Protein AF-A0A060CIC0-F1 (afdb_monomer)

Radius of gyration: 11.7 Å; Cα contacts (8 Å, |Δi|>4): 87; chains: 1; bounding box: 25×17×36 Å

pLDDT: mean 72.48, std 15.41, range [39.59, 92.75]

Structure (mmCIF, N/CA/C/O backbone):
data_AF-A0A060CIC0-F1
#
_entry.id   AF-A0A060CIC0-F1
#
loop_
_atom_site.group_PDB
_atom_site.id
_atom_site.type_symbol
_atom_site.label_atom_id
_atom_site.label_alt_id
_atom_site.label_comp_id
_atom_site.label_asym_id
_atom_site.label_entity_id
_atom_site.label_seq_id
_atom_site.pdbx_PDB_ins_code
_atom_site.Cartn_x
_atom_site.Cartn_y
_atom_site.Cartn_z
_atom_site.occupancy
_atom_site.B_iso_or_equiv
_atom_site.auth_seq_id
_atom_site.auth_comp_id
_atom_site.auth_asym_id
_atom_site.auth_atom_id
_atom_site.pdbx_PDB_model_num
ATOM 1 N N . MET A 1 1 ? -3.466 7.065 -8.511 1.00 50.62 1 MET A N 1
ATOM 2 C CA . MET A 1 1 ? -2.797 6.458 -7.340 1.00 50.62 1 MET A CA 1
ATOM 3 C C . MET A 1 1 ? -2.917 4.948 -7.485 1.00 50.62 1 MET A C 1
ATOM 5 O O . MET A 1 1 ? -3.639 4.319 -6.729 1.00 50.62 1 MET A O 1
ATOM 9 N N . TYR A 1 2 ? -2.342 4.395 -8.555 1.00 50.56 2 TYR A N 1
ATOM 10 C CA . TYR A 1 2 ? -2.809 3.115 -9.105 1.00 50.56 2 TYR A CA 1
ATOM 11 C C . TYR A 1 2 ? -1.684 2.169 -9.554 1.00 50.56 2 TYR A C 1
ATOM 13 O O . TYR A 1 2 ? -1.973 1.092 -10.056 1.00 50.56 2 TYR A O 1
ATOM 21 N N . ASP A 1 3 ? -0.418 2.515 -9.297 1.00 57.81 3 ASP A N 1
ATOM 22 C CA . ASP A 1 3 ? 0.711 1.815 -9.927 1.00 57.81 3 ASP A CA 1
ATOM 23 C C . ASP A 1 3 ? 1.564 0.991 -8.945 1.00 57.81 3 ASP A C 1
ATOM 25 O O . ASP A 1 3 ? 2.704 0.668 -9.230 1.00 57.81 3 ASP A O 1
ATOM 29 N N . GLY A 1 4 ? 1.075 0.641 -7.750 1.00 60.12 4 GLY A N 1
ATOM 30 C CA . GLY A 1 4 ? 1.869 -0.219 -6.851 1.00 60.12 4 GLY A CA 1
ATOM 31 C C . GLY A 1 4 ? 3.053 0.471 -6.142 1.00 60.12 4 GLY A C 1
ATOM 32 O O . GLY A 1 4 ? 3.968 -0.204 -5.675 1.00 60.12 4 GLY A O 1
ATOM 33 N N . TYR A 1 5 ? 3.060 1.806 -6.039 1.00 70.75 5 TYR A N 1
ATOM 34 C CA . TYR A 1 5 ? 4.163 2.554 -5.422 1.00 70.75 5 TYR A CA 1
ATOM 35 C C . TYR A 1 5 ? 4.330 2.303 -3.916 1.00 70.75 5 TYR A C 1
ATOM 37 O O . TYR A 1 5 ? 3.361 2.253 -3.154 1.00 70.75 5 TYR A O 1
ATOM 45 N N . GLN A 1 6 ? 5.583 2.320 -3.451 1.00 76.00 6 GLN A N 1
ATOM 46 C CA . GLN A 1 6 ? 5.958 2.238 -2.031 1.00 76.00 6 GLN A CA 1
ATOM 47 C C . GLN A 1 6 ? 5.345 3.360 -1.160 1.00 76.00 6 GLN A C 1
ATOM 49 O O . GLN A 1 6 ? 5.231 3.229 0.064 1.00 76.00 6 GLN A O 1
ATOM 54 N N 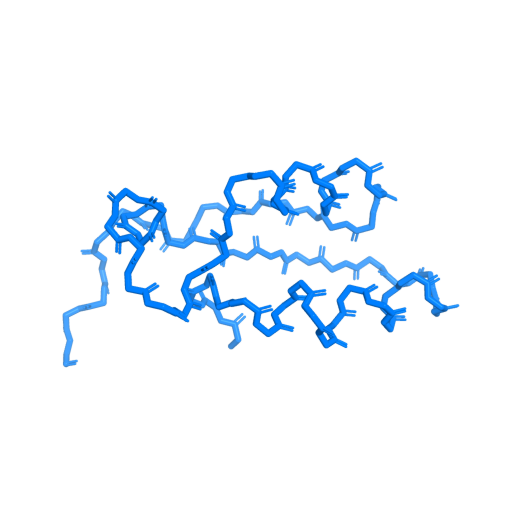. SER A 1 7 ? 4.918 4.474 -1.763 1.00 78.25 7 SER A N 1
ATOM 55 C CA . SER A 1 7 ? 4.221 5.568 -1.072 1.00 78.25 7 SER A CA 1
ATOM 56 C C . SER A 1 7 ? 2.882 5.135 -0.465 1.00 78.25 7 SER A C 1
ATOM 58 O O . SER A 1 7 ? 2.502 5.649 0.587 1.00 78.25 7 SER A O 1
ATOM 60 N N . MET A 1 8 ? 2.204 4.143 -1.046 1.00 82.44 8 MET A N 1
ATOM 61 C CA . MET A 1 8 ? 0.979 3.577 -0.470 1.00 82.44 8 MET A CA 1
ATOM 62 C C . MET A 1 8 ? 1.238 2.967 0.903 1.00 82.44 8 MET A C 1
ATOM 64 O O . MET A 1 8 ? 0.524 3.247 1.863 1.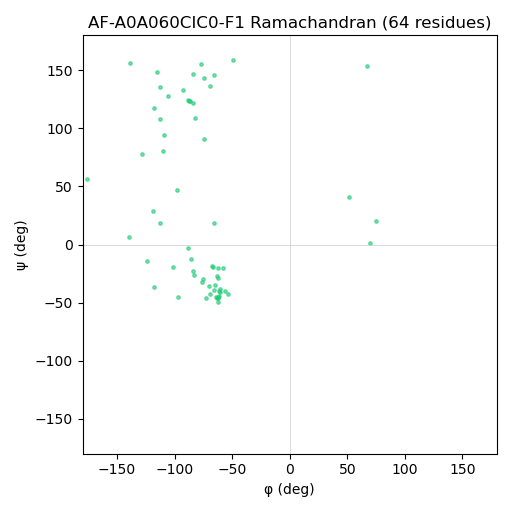00 82.44 8 MET A O 1
ATOM 68 N N . TYR A 1 9 ? 2.331 2.224 1.030 1.00 83.19 9 TYR A N 1
ATOM 69 C CA . TYR A 1 9 ? 2.726 1.646 2.304 1.00 83.19 9 TYR A CA 1
ATOM 70 C C . TYR A 1 9 ? 3.271 2.701 3.280 1.00 83.19 9 TYR A C 1
ATOM 72 O O . TYR A 1 9 ? 2.889 2.742 4.444 1.00 83.19 9 TYR A O 1
ATOM 80 N N . THR A 1 10 ? 4.161 3.585 2.820 1.00 85.25 10 THR A N 1
ATOM 81 C CA . THR A 1 10 ? 4.904 4.493 3.719 1.00 85.25 10 THR A CA 1
ATOM 82 C C . THR A 1 10 ? 4.159 5.770 4.102 1.00 85.25 10 THR A C 1
ATOM 84 O O . THR A 1 10 ? 4.501 6.387 5.110 1.00 85.25 10 THR A O 1
ATOM 87 N N . LYS A 1 11 ? 3.175 6.206 3.308 1.00 86.62 11 LYS A N 1
ATOM 88 C CA . LYS A 1 11 ? 2.449 7.469 3.525 1.00 86.62 11 LYS A CA 1
ATOM 89 C C . LYS A 1 11 ? 0.962 7.264 3.776 1.00 86.62 11 LYS A C 1
ATOM 91 O O . LYS A 1 11 ? 0.391 7.991 4.578 1.00 86.62 11 LYS A O 1
ATOM 96 N N . VAL A 1 12 ? 0.338 6.294 3.110 1.00 86.50 12 VAL A N 1
ATOM 97 C CA . VAL A 1 12 ? -1.130 6.178 3.074 1.00 86.50 12 VAL A CA 1
ATOM 98 C C . VAL A 1 12 ? -1.633 5.187 4.110 1.00 86.50 12 VAL A C 1
ATOM 100 O O . VAL A 1 12 ? -2.545 5.521 4.861 1.00 86.50 12 VAL A O 1
ATOM 103 N N . LEU A 1 13 ? -1.000 4.017 4.228 1.00 86.56 13 LEU A N 1
ATOM 104 C CA . LEU A 1 13 ? -1.365 3.019 5.235 1.00 86.56 13 LEU A CA 1
ATOM 105 C C . LEU A 1 13 ? -1.399 3.578 6.675 1.00 86.56 13 LEU A C 1
ATOM 107 O O . LEU A 1 13 ? -2.363 3.272 7.377 1.00 86.56 13 LEU A O 1
ATOM 111 N N . PRO A 1 14 ? -0.444 4.416 7.138 1.00 91.06 14 PRO A N 1
ATOM 112 C CA . PRO A 1 14 ? -0.525 5.005 8.477 1.00 91.06 14 PRO A CA 1
ATOM 113 C C . PRO A 1 14 ? -1.773 5.873 8.676 1.00 91.06 14 PRO A C 1
ATOM 115 O O . PRO A 1 14 ? -2.400 5.809 9.727 1.00 91.06 14 PRO A O 1
ATOM 118 N N . LEU A 1 15 ? -2.173 6.634 7.652 1.00 91.06 15 LEU A N 1
ATOM 119 C CA . LEU A 1 15 ? -3.372 7.472 7.704 1.00 91.06 15 LEU A CA 1
ATOM 120 C C . LEU A 1 15 ? -4.643 6.617 7.737 1.00 91.06 15 LEU A C 1
ATOM 122 O O . LEU A 1 15 ? -5.541 6.882 8.529 1.00 91.06 15 LEU A O 1
ATOM 126 N N . LEU A 1 16 ? -4.713 5.559 6.926 1.00 90.12 16 LEU A N 1
ATOM 127 C CA . LEU A 1 16 ? -5.853 4.639 6.947 1.00 90.12 16 LEU A CA 1
ATOM 128 C C . LEU A 1 16 ? -6.000 3.953 8.309 1.00 90.12 16 LEU A C 1
ATOM 130 O O . LEU A 1 16 ? -7.120 3.831 8.798 1.00 90.12 16 LEU A O 1
ATOM 134 N N . LYS A 1 17 ? -4.884 3.555 8.938 1.00 87.75 17 LYS A N 1
ATOM 135 C CA . LYS A 1 17 ? -4.871 2.983 10.294 1.00 87.75 17 LYS A CA 1
ATOM 136 C C . LYS A 1 17 ? -5.381 3.990 11.335 1.00 87.75 17 LYS A C 1
ATOM 138 O O . LYS A 1 17 ? -6.235 3.625 12.139 1.00 87.75 17 LYS A O 1
ATOM 143 N N . GLU A 1 18 ? -4.913 5.239 11.284 1.00 92.75 18 GLU A N 1
ATOM 144 C CA . GLU A 1 18 ? -5.308 6.303 12.223 1.00 92.75 18 GLU A CA 1
ATOM 145 C C . GLU A 1 18 ? -6.807 6.621 12.137 1.00 92.75 18 GLU A C 1
ATOM 147 O O . GLU A 1 18 ? -7.516 6.621 13.141 1.00 92.75 18 GLU A O 1
ATOM 152 N N . TYR A 1 19 ? -7.315 6.826 10.921 1.00 92.00 19 TYR A N 1
ATOM 153 C CA . TYR A 1 19 ? -8.713 7.202 10.697 1.00 92.00 19 TYR A CA 1
ATOM 154 C C . TYR A 1 19 ? -9.663 6.003 10.559 1.00 92.00 19 TYR A C 1
ATOM 156 O O . TYR A 1 19 ? -10.872 6.189 10.445 1.00 92.00 19 TYR A O 1
ATOM 164 N N . ARG A 1 20 ? -9.137 4.770 10.586 1.00 88.31 20 ARG A N 1
ATOM 165 C CA . ARG A 1 20 ? -9.872 3.510 10.356 1.00 88.31 20 ARG A CA 1
ATOM 166 C C . ARG A 1 20 ? -10.688 3.513 9.063 1.00 88.31 20 ARG A C 1
ATOM 168 O O . ARG A 1 20 ? -11.820 3.031 9.025 1.00 88.31 20 ARG A O 1
ATOM 175 N N . TYR A 1 21 ? -10.117 4.070 8.003 1.00 88.00 21 TYR A N 1
ATOM 176 C CA . TYR A 1 21 ? -10.788 4.152 6.711 1.00 88.00 21 TYR A CA 1
ATOM 177 C C . TYR A 1 21 ? -10.443 2.959 5.820 1.00 88.00 21 TYR A C 1
ATOM 179 O O . TYR A 1 21 ? -9.262 2.628 5.686 1.00 88.00 21 TYR A O 1
ATOM 187 N N . PRO A 1 22 ? -11.449 2.325 5.188 1.00 87.25 22 PRO A N 1
ATOM 188 C CA . PRO A 1 22 ? -11.198 1.294 4.201 1.00 87.25 22 PRO A CA 1
ATOM 189 C C . PRO A 1 22 ? -10.699 1.919 2.894 1.00 87.25 22 PRO A C 1
ATOM 191 O O . PRO A 1 22 ? -11.169 2.979 2.473 1.00 87.25 22 PRO A O 1
ATOM 194 N N . ALA A 1 23 ? -9.775 1.240 2.223 1.00 86.00 23 ALA A N 1
ATOM 195 C CA . ALA A 1 23 ? -9.297 1.612 0.898 1.00 86.00 23 ALA A CA 1
ATOM 196 C C . ALA A 1 23 ? -9.122 0.381 0.002 1.00 86.00 23 ALA A C 1
ATOM 198 O O . ALA A 1 23 ? -8.908 -0.738 0.468 1.00 86.00 23 ALA A O 1
ATOM 199 N N . MET A 1 24 ? -9.172 0.604 -1.309 1.00 81.50 24 MET A N 1
ATOM 200 C CA . MET A 1 24 ? -8.808 -0.394 -2.309 1.00 81.50 24 MET A CA 1
ATOM 201 C C . MET A 1 24 ? -7.459 -0.012 -2.907 1.00 81.50 24 MET A C 1
ATOM 203 O O . MET A 1 24 ? -7.280 1.120 -3.360 1.00 81.50 24 MET A O 1
ATOM 207 N N . PHE A 1 25 ? -6.516 -0.949 -2.912 1.00 80.00 25 PHE A N 1
ATOM 208 C CA . PHE A 1 25 ? -5.209 -0.759 -3.519 1.00 80.00 25 PHE A CA 1
ATOM 209 C C . PHE A 1 25 ? -5.069 -1.668 -4.733 1.00 80.00 25 PHE A C 1
ATOM 211 O O . PHE A 1 25 ? -4.953 -2.886 -4.602 1.00 80.00 25 PHE A O 1
ATOM 218 N N . ALA A 1 26 ? -5.109 -1.066 -5.921 1.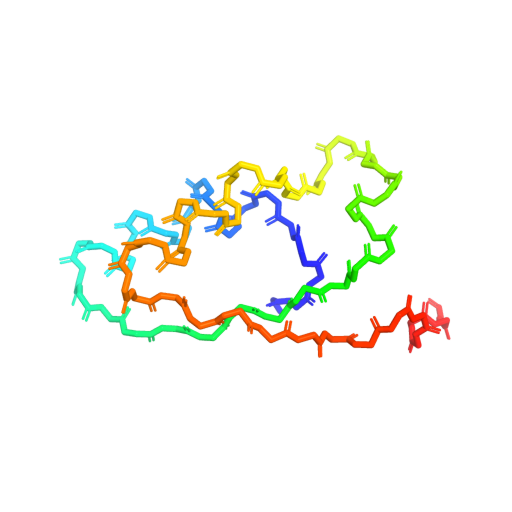00 76.19 26 ALA A N 1
ATOM 219 C CA . ALA A 1 26 ? -4.914 -1.800 -7.158 1.00 76.19 26 ALA A CA 1
ATOM 220 C C . ALA A 1 26 ? -3.414 -1.857 -7.491 1.00 76.19 26 ALA A C 1
ATOM 222 O O . ALA A 1 26 ? -2.757 -0.817 -7.565 1.00 76.19 26 ALA A O 1
ATOM 223 N N . ILE A 1 27 ? -2.873 -3.065 -7.646 1.00 67.19 27 ILE A N 1
ATOM 224 C CA . ILE A 1 27 ? -1.448 -3.304 -7.899 1.00 67.19 27 ILE A CA 1
ATOM 225 C C . ILE A 1 27 ? -1.275 -3.866 -9.310 1.00 67.19 27 ILE A C 1
ATOM 227 O O . ILE A 1 27 ? -2.004 -4.773 -9.723 1.00 67.19 27 ILE A O 1
ATOM 231 N N . ILE A 1 28 ? -0.288 -3.343 -10.037 1.00 64.75 28 ILE A N 1
ATOM 232 C CA . ILE A 1 28 ? 0.197 -3.910 -11.296 1.00 64.75 28 ILE A CA 1
ATOM 233 C C . ILE A 1 28 ? 1.177 -5.028 -10.932 1.00 64.75 28 ILE A C 1
ATOM 235 O O . ILE A 1 28 ? 2.267 -4.772 -10.423 1.00 64.75 28 ILE A O 1
ATOM 239 N N . THR A 1 29 ? 0.789 -6.285 -11.148 1.00 61.84 29 THR A N 1
ATOM 240 C CA . THR A 1 29 ? 1.573 -7.443 -10.682 1.00 61.84 29 THR A CA 1
ATOM 241 C C . THR A 1 29 ? 2.954 -7.535 -11.333 1.00 61.84 29 THR A C 1
ATOM 243 O O . THR A 1 29 ? 3.876 -8.026 -10.695 1.00 61.84 29 THR A O 1
ATOM 246 N N . SER A 1 30 ? 3.138 -7.007 -12.550 1.00 55.81 30 SER A N 1
ATOM 247 C CA . SER A 1 30 ? 4.437 -7.017 -13.242 1.00 55.81 30 SER A CA 1
ATOM 248 C C . SER A 1 30 ? 5.509 -6.138 -12.582 1.00 55.81 30 SER A C 1
ATOM 250 O O . SER A 1 30 ? 6.691 -6.365 -12.811 1.00 55.81 30 SER A O 1
ATOM 252 N N . TRP A 1 31 ? 5.137 -5.185 -11.719 1.00 58.09 31 TRP A N 1
ATOM 253 C CA . TRP A 1 31 ? 6.097 -4.359 -10.965 1.00 58.09 31 TRP A CA 1
ATOM 254 C C . TRP A 1 31 ? 6.562 -5.020 -9.663 1.00 58.09 31 TRP A C 1
ATOM 256 O O . TRP A 1 31 ? 7.516 -4.561 -9.039 1.00 58.09 31 TRP A O 1
ATOM 266 N N . ILE A 1 32 ? 5.889 -6.096 -9.244 1.00 58.69 32 ILE A N 1
ATOM 267 C CA . ILE A 1 32 ? 6.323 -6.925 -8.115 1.00 58.69 32 ILE A CA 1
ATOM 268 C C . ILE A 1 32 ? 7.490 -7.828 -8.550 1.00 58.69 32 ILE A C 1
ATOM 270 O O . ILE A 1 32 ? 8.375 -8.102 -7.741 1.00 58.69 32 ILE A O 1
ATOM 274 N N . ASP A 1 33 ? 7.502 -8.254 -9.819 1.00 56.12 33 ASP A N 1
ATOM 275 C CA . ASP A 1 33 ? 8.497 -9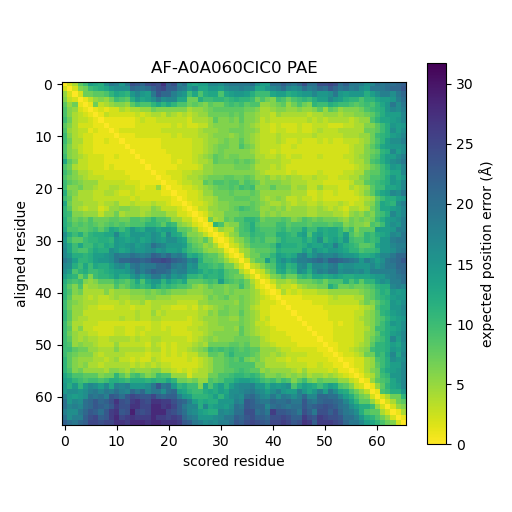.182 -10.370 1.00 56.12 33 ASP A CA 1
ATOM 276 C C . ASP A 1 33 ? 9.810 -8.493 -10.802 1.00 56.12 33 ASP A C 1
A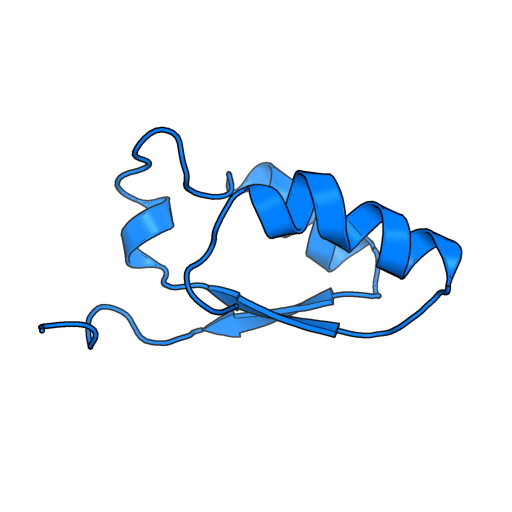TOM 278 O O . ASP A 1 33 ? 10.862 -9.130 -10.761 1.00 56.12 33 ASP A O 1
ATOM 282 N N . ASP A 1 34 ? 9.779 -7.197 -11.149 1.00 57.69 34 ASP A N 1
ATOM 283 C CA . ASP A 1 34 ? 10.974 -6.373 -11.413 1.00 57.69 34 ASP A CA 1
ATOM 284 C C . ASP A 1 34 ? 10.929 -5.066 -10.596 1.00 57.69 34 ASP A C 1
ATOM 286 O O . ASP A 1 34 ? 10.537 -4.001 -11.095 1.00 57.69 34 ASP A O 1
ATOM 290 N N . PRO A 1 35 ? 11.253 -5.134 -9.292 1.00 53.84 35 PRO A N 1
ATOM 291 C CA . PRO A 1 35 ? 11.192 -3.984 -8.419 1.00 53.84 35 PRO A CA 1
ATOM 292 C C . PRO A 1 35 ? 12.376 -3.065 -8.722 1.00 53.84 35 PRO A C 1
ATOM 294 O O . PRO A 1 35 ? 13.426 -3.109 -8.079 1.00 53.84 35 PRO A O 1
ATOM 297 N N . GLY A 1 36 ? 12.171 -2.119 -9.634 1.00 54.81 36 GLY A N 1
ATOM 298 C CA . GLY A 1 36 ? 12.817 -0.821 -9.478 1.00 54.81 36 GLY A CA 1
ATOM 299 C C . GLY A 1 36 ? 12.585 -0.295 -8.049 1.00 54.81 36 GLY A C 1
ATOM 300 O O . GLY A 1 36 ? 11.641 -0.694 -7.364 1.00 54.81 36 GLY A O 1
ATOM 301 N N . ASN A 1 37 ? 13.419 0.636 -7.581 1.00 55.94 37 ASN A N 1
ATOM 302 C CA . ASN A 1 37 ? 13.454 1.132 -6.189 1.00 55.94 37 ASN A CA 1
ATOM 303 C C . ASN A 1 37 ? 12.191 1.914 -5.726 1.00 55.94 37 ASN A C 1
ATOM 305 O O . ASN A 1 37 ? 12.244 2.701 -4.786 1.00 55.94 37 ASN A O 1
ATOM 309 N N . VAL A 1 38 ? 11.070 1.761 -6.432 1.00 61.22 38 VAL A N 1
ATOM 310 C CA . VAL A 1 38 ? 9.808 2.493 -6.280 1.00 61.22 38 VAL A CA 1
ATOM 311 C C . VAL A 1 38 ? 8.599 1.576 -6.046 1.00 61.22 38 VAL A C 1
ATOM 313 O O . VAL A 1 38 ? 7.549 2.073 -5.627 1.00 61.22 38 VAL A O 1
ATOM 316 N N . ALA A 1 39 ? 8.726 0.266 -6.285 1.00 67.50 39 ALA A N 1
ATOM 317 C CA . ALA A 1 39 ? 7.634 -0.696 -6.145 1.00 67.50 39 ALA A CA 1
ATOM 318 C C . ALA A 1 39 ? 7.462 -1.180 -4.695 1.00 67.50 39 ALA A C 1
ATOM 320 O O . ALA A 1 39 ? 8.422 -1.302 -3.929 1.00 67.50 39 ALA A O 1
ATOM 321 N N . VAL A 1 40 ? 6.216 -1.452 -4.306 1.00 70.75 40 VAL A N 1
ATOM 322 C CA . VAL A 1 40 ? 5.886 -2.044 -3.007 1.00 70.75 40 VAL A CA 1
ATOM 323 C C . VAL A 1 40 ? 6.365 -3.499 -2.945 1.00 70.75 40 VAL A C 1
ATOM 325 O O . VAL A 1 40 ? 6.189 -4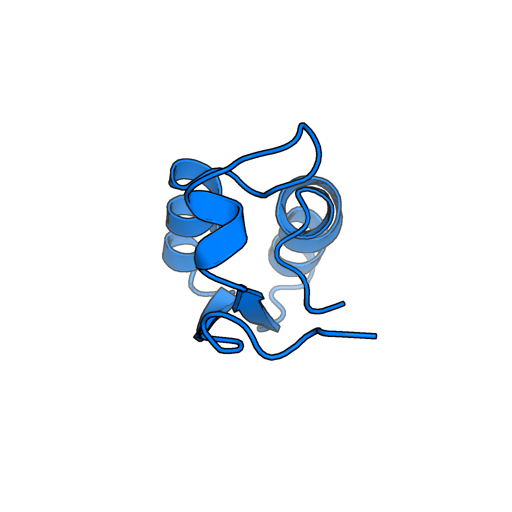.269 -3.889 1.00 70.75 40 VAL A O 1
ATOM 328 N N . LYS A 1 41 ? 6.975 -3.892 -1.825 1.00 77.81 41 LYS A N 1
ATOM 329 C CA . LYS A 1 41 ? 7.446 -5.270 -1.631 1.00 77.81 41 LYS A CA 1
ATOM 330 C C . LYS A 1 41 ? 6.288 -6.204 -1.295 1.00 77.81 41 LYS A C 1
ATOM 332 O O . LYS A 1 41 ? 5.288 -5.785 -0.712 1.00 77.81 41 LYS A O 1
ATOM 337 N N . LYS A 1 42 ? 6.450 -7.496 -1.582 1.00 78.69 42 LYS A N 1
ATOM 338 C CA . LYS A 1 42 ? 5.431 -8.516 -1.300 1.00 78.69 42 LYS A CA 1
ATOM 339 C C . LYS A 1 42 ? 5.030 -8.554 0.178 1.00 78.69 42 LYS A C 1
ATOM 341 O O . LYS A 1 42 ? 3.845 -8.643 0.485 1.00 78.69 42 LYS A O 1
ATOM 346 N N . GLU A 1 43 ? 5.988 -8.408 1.087 1.00 83.38 43 GLU A N 1
ATOM 347 C CA . GLU A 1 43 ? 5.744 -8.411 2.535 1.00 83.38 43 GLU A CA 1
ATOM 348 C C . GLU A 1 43 ? 4.890 -7.209 2.966 1.00 83.38 43 GLU A C 1
ATOM 350 O O . GLU A 1 43 ? 4.030 -7.320 3.835 1.00 83.38 43 GLU A O 1
ATOM 355 N N . GLN A 1 44 ? 5.074 -6.059 2.313 1.00 84.00 44 GLN A N 1
ATOM 356 C CA . GLN A 1 44 ? 4.292 -4.850 2.579 1.00 84.00 44 GLN A CA 1
ATOM 357 C C . GLN A 1 44 ? 2.843 -5.001 2.106 1.00 84.00 44 GLN A C 1
ATOM 359 O O . GLN A 1 44 ? 1.930 -4.505 2.763 1.00 84.00 44 GLN A O 1
ATOM 364 N N . ILE A 1 45 ? 2.618 -5.703 0.989 1.00 82.44 45 ILE A N 1
ATOM 365 C CA . ILE A 1 45 ? 1.268 -6.043 0.514 1.00 82.44 45 ILE A CA 1
ATOM 366 C C . ILE A 1 45 ? 0.565 -6.939 1.534 1.00 82.44 45 ILE A C 1
ATOM 368 O O . ILE A 1 45 ? -0.577 -6.664 1.896 1.00 82.44 45 ILE A O 1
ATOM 372 N N . GLN A 1 46 ? 1.264 -7.956 2.040 1.00 84.31 46 GLN A N 1
ATOM 373 C CA . GLN A 1 46 ? 0.726 -8.857 3.059 1.00 84.31 46 GLN A CA 1
ATOM 374 C C . GLN A 1 46 ? 0.359 -8.113 4.348 1.00 84.31 46 GLN A C 1
ATOM 376 O O . GLN A 1 46 ? -0.698 -8.372 4.916 1.00 84.31 46 GLN A O 1
ATOM 381 N N . GLU A 1 47 ? 1.171 -7.149 4.795 1.00 86.69 47 GLU A N 1
ATOM 382 C CA . GLU A 1 47 ? 0.823 -6.333 5.968 1.00 86.69 47 GLU A CA 1
ATOM 383 C C . GLU A 1 47 ? -0.405 -5.444 5.712 1.00 86.69 47 GLU A C 1
ATOM 385 O O . GLU A 1 47 ? -1.259 -5.283 6.588 1.00 86.69 47 GLU A O 1
ATOM 390 N N . MET A 1 48 ? -0.519 -4.868 4.512 1.00 85.19 48 MET A N 1
ATOM 391 C CA . MET A 1 48 ? -1.682 -4.060 4.140 1.00 85.19 48 MET A CA 1
ATOM 392 C C . MET A 1 48 ? -2.967 -4.889 4.143 1.00 85.19 48 MET A C 1
ATOM 394 O O . MET A 1 48 ? -3.960 -4.447 4.717 1.00 85.19 48 MET A O 1
ATOM 398 N N . GLU A 1 49 ? -2.946 -6.094 3.579 1.00 85.12 49 GLU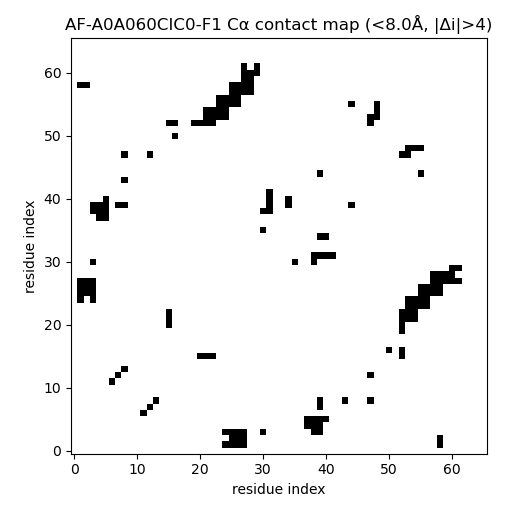 A N 1
ATOM 399 C CA . GLU A 1 49 ? -4.091 -7.010 3.604 1.00 85.12 49 GLU A CA 1
ATOM 400 C C . GLU A 1 49 ? -4.425 -7.456 5.038 1.00 85.12 49 GLU A C 1
ATOM 402 O O . GLU A 1 49 ? -5.575 -7.362 5.470 1.00 85.12 49 GLU A O 1
ATOM 407 N N . ALA A 1 50 ? -3.411 -7.832 5.825 1.00 86.94 50 ALA A N 1
ATOM 408 C CA . ALA A 1 50 ? -3.578 -8.252 7.218 1.00 86.94 50 ALA A CA 1
ATOM 409 C C . ALA A 1 50 ? -4.143 -7.148 8.130 1.00 86.94 50 ALA A C 1
ATOM 411 O O . ALA A 1 50 ? -4.697 -7.447 9.187 1.00 86.94 50 ALA A O 1
ATOM 412 N N . SER A 1 51 ? -4.041 -5.875 7.732 1.00 86.25 51 SER A N 1
ATOM 413 C CA . SER A 1 51 ? -4.655 -4.766 8.470 1.00 86.25 51 SER A CA 1
ATOM 414 C C . SER A 1 51 ? -6.188 -4.796 8.461 1.00 86.25 51 SER A C 1
ATOM 416 O O . SER A 1 51 ? -6.808 -4.123 9.283 1.00 86.25 51 SER A O 1
ATOM 418 N N . GLY A 1 52 ? -6.808 -5.522 7.520 1.00 86.81 52 GLY A N 1
ATOM 419 C CA . GLY A 1 52 ? -8.259 -5.532 7.311 1.00 86.81 52 GLY A CA 1
ATOM 420 C C . GLY A 1 52 ? -8.828 -4.223 6.744 1.00 86.81 52 GLY A C 1
ATOM 421 O O . GLY A 1 52 ? -10.035 -4.119 6.549 1.00 86.81 52 GLY A O 1
ATOM 422 N N . LEU A 1 53 ? -7.978 -3.225 6.475 1.00 85.06 53 LEU A N 1
ATOM 423 C CA . LEU A 1 53 ? -8.372 -1.910 5.956 1.00 85.06 53 LEU A CA 1
ATOM 424 C C . LEU A 1 53 ? -8.118 -1.763 4.457 1.00 85.06 53 LEU A C 1
ATOM 426 O O . LEU A 1 53 ? -8.695 -0.881 3.824 1.00 85.06 53 LEU A O 1
ATOM 430 N N . VAL A 1 54 ? -7.254 -2.599 3.882 1.00 85.12 54 VAL A N 1
ATOM 431 C CA . VAL A 1 54 ? -6.860 -2.491 2.478 1.00 85.12 54 VAL A CA 1
ATOM 432 C C . VAL A 1 54 ? -7.285 -3.743 1.728 1.00 85.12 54 VAL A C 1
ATOM 434 O O . VAL A 1 54 ? -6.810 -4.838 2.009 1.00 85.12 54 VAL A O 1
ATOM 437 N N . THR A 1 55 ? -8.162 -3.571 0.740 1.00 84.12 55 THR A N 1
ATOM 438 C CA . THR A 1 55 ? -8.488 -4.626 -0.230 1.00 84.12 55 THR A CA 1
ATOM 439 C C . THR A 1 55 ? -7.522 -4.542 -1.405 1.00 84.12 55 THR A C 1
ATOM 441 O O . THR A 1 55 ? -7.422 -3.491 -2.040 1.00 84.12 55 T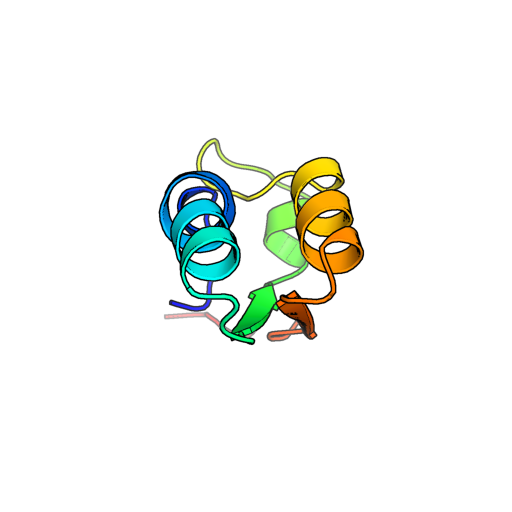HR A O 1
ATOM 444 N N . ILE A 1 56 ? -6.821 -5.635 -1.707 1.00 78.62 56 ILE A N 1
ATOM 445 C CA . ILE A 1 56 ? -5.893 -5.700 -2.841 1.00 78.62 56 ILE A CA 1
ATOM 446 C C . ILE A 1 56 ? -6.659 -6.089 -4.109 1.00 78.62 56 ILE A C 1
ATOM 448 O O . ILE A 1 56 ? -7.315 -7.127 -4.155 1.00 78.62 56 ILE A O 1
ATOM 452 N N . ALA A 1 57 ? -6.565 -5.260 -5.147 1.00 73.12 57 ALA A N 1
ATOM 453 C CA . ALA A 1 57 ? -7.140 -5.523 -6.464 1.00 73.12 57 ALA A CA 1
ATOM 454 C C . ALA A 1 57 ? -6.029 -5.657 -7.519 1.00 73.12 57 ALA A C 1
ATOM 456 O O . ALA A 1 57 ? -4.982 -5.019 -7.422 1.00 73.12 57 ALA A O 1
ATOM 457 N N . SER A 1 58 ? -6.240 -6.479 -8.548 1.00 65.44 58 SER A N 1
ATOM 458 C CA . SER A 1 58 ? -5.308 -6.568 -9.680 1.00 65.44 58 SER A CA 1
ATOM 459 C C . SER A 1 58 ? -5.620 -5.466 -10.691 1.00 65.44 58 SER A C 1
ATOM 461 O O . SER A 1 58 ? -6.732 -5.414 -11.215 1.00 65.44 58 SER A O 1
ATOM 463 N N . HIS A 1 59 ? -4.650 -4.597 -10.990 1.00 59.34 59 HIS A N 1
ATOM 464 C CA . HIS A 1 59 ? -4.793 -3.546 -12.004 1.00 59.34 59 HIS A CA 1
ATOM 465 C C . HIS A 1 59 ? -4.188 -3.949 -13.357 1.00 59.34 59 HIS A C 1
ATOM 467 O O . HIS A 1 59 ? -3.503 -3.158 -13.995 1.00 59.34 59 HIS A O 1
ATOM 473 N N . THR A 1 60 ? -4.489 -5.165 -13.826 1.00 48.09 60 THR A N 1
ATOM 474 C CA . THR A 1 60 ? -3.985 -5.774 -15.079 1.00 48.09 60 THR A CA 1
ATOM 475 C C . THR A 1 60 ? -2.478 -6.092 -15.086 1.00 48.09 60 THR A C 1
ATOM 477 O O . THR A 1 60 ? -1.686 -5.497 -14.362 1.00 48.09 60 THR A O 1
ATOM 480 N N . TYR A 1 61 ? -2.078 -7.083 -15.893 1.00 46.91 61 TYR A N 1
ATOM 481 C CA . TYR A 1 61 ? -0.689 -7.558 -15.989 1.00 46.91 61 TYR A CA 1
ATOM 482 C C . TYR A 1 61 ? 0.212 -6.594 -16.787 1.00 46.91 61 TYR A C 1
ATOM 484 O O . TYR A 1 61 ? 1.409 -6.520 -16.512 1.00 46.91 61 TYR A O 1
ATOM 492 N N . GLN A 1 62 ? -0.331 -5.847 -17.765 1.00 48.19 62 GLN A N 1
ATOM 493 C CA . GLN A 1 62 ? 0.485 -5.074 -18.715 1.00 48.19 62 GLN A CA 1
ATOM 494 C C . GLN A 1 62 ? -0.337 -4.198 -19.699 1.00 48.19 62 GLN A C 1
ATOM 496 O O . GLN A 1 62 ? -0.203 -4.345 -20.909 1.00 48.19 62 GLN A O 1
ATOM 501 N N . LEU A 1 63 ? -1.211 -3.292 -19.235 1.00 43.28 63 LEU A N 1
ATOM 502 C CA . LEU A 1 63 ? -1.963 -2.375 -20.130 1.00 43.28 63 LEU A CA 1
ATOM 503 C C . LEU A 1 63 ? -1.694 -0.877 -19.896 1.00 43.28 63 LEU A C 1
ATOM 505 O O . LEU A 1 63 ? -2.530 -0.036 -20.207 1.00 43.28 63 LEU A O 1
ATOM 509 N N . HIS A 1 64 ? -0.499 -0.527 -19.422 1.00 45.91 64 HIS A N 1
ATOM 510 C CA . HIS A 1 64 ? 0.022 0.843 -19.491 1.00 45.91 64 HIS A CA 1
ATOM 511 C C . HIS A 1 64 ? 1.180 0.904 -20.499 1.00 45.91 64 HIS A C 1
ATOM 513 O O . HIS A 1 64 ? 2.350 0.834 -20.136 1.00 45.91 64 HIS A O 1
ATOM 519 N N . GLN A 1 65 ? 0.833 0.976 -21.786 1.00 42.16 65 GLN A N 1
ATOM 520 C CA . GLN A 1 65 ? 1.729 1.370 -22.877 1.00 42.16 65 GLN A CA 1
ATOM 521 C C . GLN A 1 65 ? 1.269 2.749 -23.361 1.00 42.16 65 GLN A C 1
ATOM 523 O O . GLN A 1 65 ? 0.343 2.809 -24.162 1.00 42.16 65 GLN A O 1
ATOM 528 N N . TYR A 1 66 ? 1.859 3.825 -22.840 1.00 39.59 66 TYR A N 1
ATOM 529 C CA . TYR A 1 66 ? 1.929 5.142 -23.487 1.00 39.59 66 TYR A CA 1
ATOM 530 C C . TYR A 1 66 ? 3.142 5.903 -22.961 1.00 39.59 66 TYR A C 1
ATOM 532 O O . TYR A 1 66 ? 3.367 5.852 -21.731 1.00 39.59 66 TYR A O 1
#

Organism: NCBI:txid509546

Sequence (66 aa):
MYDGYQSMYTKVLPLLKEYRYPAMFAIITSWIDDPGNVAVKKEQIQEMEASGLVTIASHTYQLHQY

Secondary structure (DSSP, 8-state):
--S-BHHIIIIIHHHHHHHT--EEEEE-THHHHS--TTBPPHHHHHHHHHTTSEEEEE--SS----

Mean predicted aligned error: 8.45 Å

Foldseek 3Di:
DAEQFPCCLVPVLVVCLVVVAADEHEYQVCCQVPPDVTHDHPVSVVVSVVSVRYHYHHPDNDDPDD

Nearest PDB structures (foldseek):
  5bu6-assembly1_A  TM=9.013E-01  e=6.369E-05  Bordetella bronchiseptica RB50
  6dq3-assembly2_B  TM=9.326E-01  e=3.669E-03  Streptococcus pyogenes
  3dcp-assembly2_B  TM=4.969E-01  e=1.604E+00  Listeria monocytogenes serotype 4b str. H7858
  4xgu-assembly1_D  TM=5.833E-01  e=5.643E+00  Caenorhabditis elegans

InterPro domains:
  IPR002509 NodB homology domain [PF01522] (3-65)
  IPR002509 NodB homology domain [PS51677] (1-66)
  IPR011330 Glycoside hydrolase/deacetylase, beta/alpha-barrel [SSF88713] (3-63)

Solvent-accessible surface area (backbone atoms only — not comparable to full-atom values): 3981 Å² total; per-residue (Å²): 141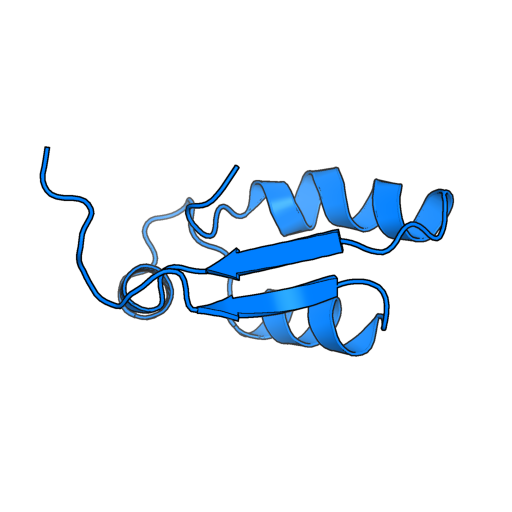,56,74,34,45,38,57,50,64,76,60,43,47,62,52,30,64,74,71,68,43,76,47,76,48,35,31,31,60,56,42,63,79,57,62,58,102,52,43,44,51,73,69,57,53,52,52,42,44,73,66,75,35,36,46,81,41,81,55,52,74,81,84,85,85,130